Protein AF-A0A7V3H5G9-F1 (afdb_monomer)

Radius of gyration: 18.1 Å; Cα contacts (8 Å, |Δi|>4): 10; chains: 1; bounding box: 35×21×48 Å

Foldseek 3Di:
DCCVVVNDPDDDDPPDDDDDDDPDDVVVVVVVVVVVVVVCVVVVNDDDDDD

Solvent-accessible surface area (backbone atoms only — not comparable to full-atom values): 3590 Å² total; per-residue (Å²): 112,50,49,85,71,67,76,41,84,69,93,86,57,93,85,64,86,84,88,87,86,81,92,77,53,74,65,58,57,51,54,50,48,57,52,52,52,56,48,24,64,76,69,69,55,82,79,92,73,88,132

Mean predicted aligned error: 3.19 Å

pLDDT: mean 97.16, std 1.98, range [86.06, 98.62]

Sequence (51 aa):
GEVVAGKIPGRQRPGDITLFESQGLALEDMAVAAVVYRKALREKAGRELPL

Secondary structure (DSSP, 8-state):
-TTTTTSS----STT----------HHHHHHHHHHHHHHHHHHT-S-----

Structure (mmCIF, N/CA/C/O backbone):
data_AF-A0A7V3H5G9-F1
#
_entry.id   AF-A0A7V3H5G9-F1
#
loop_
_atom_site.group_PDB
_atom_site.id
_atom_site.type_symbol
_atom_site.label_atom_id
_atom_site.label_alt_id
_atom_site.label_comp_id
_atom_site.label_asym_id
_atom_site.label_entity_id
_atom_site.label_seq_id
_atom_site.pdbx_PDB_ins_code
_atom_site.Cartn_x
_atom_site.Cartn_y
_atom_site.Cartn_z
_atom_site.occupancy
_atom_site.B_iso_or_equiv
_atom_site.auth_seq_id
_atom_site.auth_comp_id
_atom_site.auth_asym_id
_atom_site.auth_atom_id
_atom_site.pdbx_PDB_model_num
ATOM 1 N N . GLY A 1 1 ? -7.924 4.333 4.912 1.00 92.25 1 GLY A N 1
ATOM 2 C CA . GLY A 1 1 ? -6.653 5.014 5.246 1.00 92.25 1 GLY A CA 1
ATOM 3 C C . GLY A 1 1 ? -6.467 5.274 6.735 1.00 92.25 1 GLY A C 1
ATOM 4 O O . GLY A 1 1 ? -5.370 5.088 7.238 1.00 92.25 1 GLY A O 1
ATOM 5 N N . GLU A 1 2 ? -7.507 5.697 7.455 1.00 97.56 2 GLU A N 1
ATOM 6 C CA . GLU A 1 2 ? -7.388 6.163 8.848 1.00 97.56 2 GLU A CA 1
ATOM 7 C C . GLU A 1 2 ? -6.926 5.095 9.847 1.00 9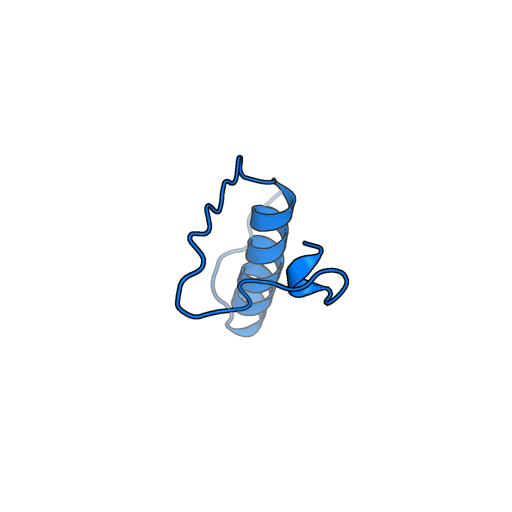7.56 2 GLU A C 1
ATOM 9 O O . GLU A 1 2 ? -6.149 5.419 10.742 1.00 97.56 2 GLU A O 1
ATOM 14 N N . VAL A 1 3 ? -7.327 3.831 9.647 1.00 97.25 3 VAL A N 1
ATOM 15 C CA . VAL A 1 3 ? -6.824 2.690 10.436 1.00 97.25 3 VAL A CA 1
ATOM 16 C C . VAL A 1 3 ? -5.306 2.550 10.282 1.00 97.25 3 VAL A C 1
ATOM 18 O O . VAL A 1 3 ? -4.584 2.485 11.269 1.00 97.25 3 VAL A O 1
ATOM 21 N N . VAL A 1 4 ? -4.802 2.569 9.042 1.00 96.31 4 VAL A N 1
ATOM 22 C CA . VAL A 1 4 ? -3.359 2.472 8.742 1.0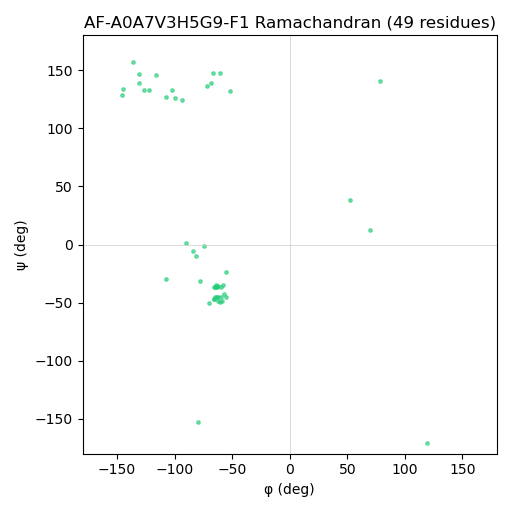0 96.31 4 VAL A CA 1
ATOM 23 C C . VAL A 1 4 ? -2.597 3.682 9.283 1.00 96.31 4 VAL A C 1
ATOM 25 O O . VAL A 1 4 ? -1.487 3.541 9.783 1.00 96.31 4 VAL A O 1
ATOM 28 N N . ALA A 1 5 ? -3.203 4.869 9.223 1.00 97.62 5 ALA A N 1
ATOM 29 C CA . ALA A 1 5 ? -2.631 6.095 9.773 1.00 97.62 5 ALA A CA 1
ATOM 30 C C . ALA A 1 5 ? -2.702 6.178 11.312 1.00 97.62 5 ALA A C 1
ATOM 32 O O . ALA A 1 5 ? -2.276 7.184 11.873 1.00 97.62 5 ALA A O 1
ATOM 33 N N . GLY A 1 6 ? -3.274 5.176 11.993 1.00 97.50 6 GLY A N 1
ATOM 34 C CA . GLY A 1 6 ? -3.416 5.145 13.452 1.00 97.50 6 GLY A CA 1
ATOM 35 C C . GLY A 1 6 ? -4.416 6.156 14.020 1.00 97.50 6 GLY A C 1
ATOM 36 O O . GLY A 1 6 ? -4.440 6.376 15.227 1.00 97.50 6 GLY A O 1
ATOM 37 N N . LYS A 1 7 ? -5.239 6.784 13.173 1.00 98.50 7 LYS A N 1
ATOM 38 C CA . LYS A 1 7 ? -6.232 7.784 13.598 1.00 98.50 7 LYS A CA 1
ATOM 39 C C . LYS A 1 7 ? -7.473 7.144 14.211 1.00 98.50 7 LYS A C 1
ATOM 41 O O . LYS A 1 7 ? -8.090 7.737 15.088 1.00 98.50 7 LYS A O 1
ATOM 46 N N . ILE A 1 8 ? -7.825 5.945 13.750 1.00 97.94 8 ILE A N 1
ATOM 47 C CA . ILE A 1 8 ? -8.914 5.140 14.307 1.00 97.94 8 ILE A CA 1
ATOM 48 C C . ILE A 1 8 ? -8.430 3.705 14.555 1.00 97.94 8 ILE A C 1
ATOM 50 O O . ILE A 1 8 ? -7.602 3.201 13.790 1.00 97.94 8 ILE A O 1
ATOM 54 N N . PRO A 1 9 ? -8.929 3.026 15.600 1.00 97.00 9 PRO A N 1
ATOM 55 C CA . PRO A 1 9 ? -8.602 1.628 15.847 1.00 97.00 9 PRO A CA 1
ATOM 56 C C . PRO A 1 9 ? -9.169 0.702 14.757 1.00 97.00 9 PRO A C 1
ATOM 58 O O . PRO A 1 9 ? -10.241 0.949 14.208 1.00 97.00 9 PRO A O 1
ATOM 61 N N . GLY A 1 10 ? -8.463 -0.396 14.469 1.00 96.75 10 GLY A N 1
ATOM 62 C CA . GLY A 1 10 ? -8.999 -1.515 13.683 1.00 96.75 10 GLY A CA 1
ATOM 63 C C . GLY A 1 10 ? -9.897 -2.432 14.524 1.00 96.75 10 GLY A C 1
ATOM 64 O O . GLY A 1 10 ? -10.448 -2.016 15.540 1.00 96.75 10 GLY A O 1
ATOM 65 N N . ARG A 1 11 ? -10.001 -3.717 14.161 1.00 97.88 11 ARG A N 1
ATOM 66 C C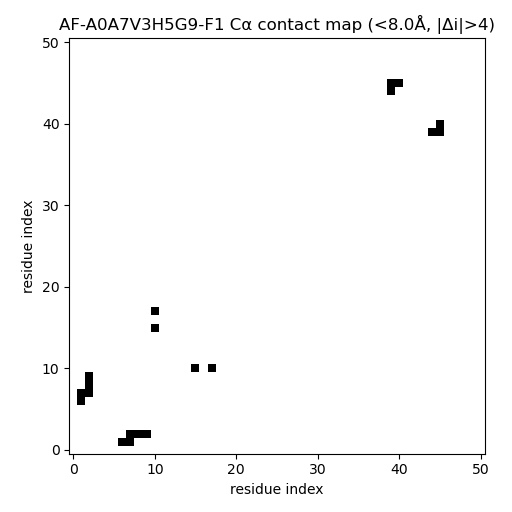A . ARG A 1 11 ? -10.673 -4.744 14.987 1.00 97.88 11 ARG A CA 1
ATOM 67 C C . ARG A 1 11 ? -10.121 -4.734 16.420 1.00 97.88 11 ARG A C 1
ATOM 69 O O . ARG A 1 11 ? -8.905 -4.740 16.589 1.00 97.88 11 ARG A O 1
ATOM 76 N N . GLN A 1 12 ? -10.994 -4.737 17.430 1.00 98.00 12 GLN A N 1
ATOM 77 C CA . GLN A 1 12 ? -10.581 -4.567 18.831 1.00 98.00 12 GLN A CA 1
ATOM 78 C C . GLN A 1 12 ? -10.677 -5.847 19.661 1.00 98.00 12 GLN A C 1
ATOM 80 O O . GLN A 1 12 ? -9.914 -6.016 20.608 1.00 98.00 12 GLN A O 1
ATOM 85 N N . ARG A 1 13 ? -11.601 -6.758 19.338 1.00 98.12 13 ARG A N 1
ATOM 86 C CA . ARG A 1 13 ? -11.837 -7.975 20.129 1.00 98.12 13 ARG A CA 1
ATOM 87 C C . ARG A 1 13 ? -12.003 -9.218 19.245 1.00 98.12 13 ARG A C 1
ATOM 89 O O . ARG A 1 13 ? -12.405 -9.106 18.082 1.00 98.12 13 ARG A O 1
ATOM 96 N N . PRO A 1 14 ? -11.764 -10.430 19.784 1.00 97.69 14 PRO A N 1
ATOM 97 C CA . PRO A 1 14 ? -11.966 -11.678 19.042 1.00 97.69 14 PRO A CA 1
ATOM 98 C C . PRO A 1 14 ? -13.399 -11.874 18.520 1.00 97.69 14 PRO A C 1
ATOM 100 O O . PRO A 1 14 ? -13.576 -12.393 17.421 1.00 97.69 14 PRO A O 1
ATOM 103 N N . GLY A 1 15 ? -14.409 -11.414 19.268 1.00 98.06 15 GLY A N 1
ATOM 104 C CA . GLY A 1 15 ? -15.827 -11.569 18.916 1.00 98.06 15 GLY A CA 1
ATOM 105 C C . GLY A 1 15 ? -16.401 -10.515 17.964 1.00 98.06 15 GLY A C 1
ATOM 106 O O . GLY A 1 15 ? -17.553 -10.644 17.564 1.00 98.06 15 GLY A O 1
ATOM 107 N N . ASP A 1 16 ? -15.644 -9.474 17.601 1.00 98.12 16 ASP A N 1
ATOM 108 C CA . ASP A 1 16 ? -16.147 -8.453 16.676 1.00 98.12 16 ASP A CA 1
ATOM 109 C C . ASP A 1 16 ? -16.317 -9.056 15.272 1.00 98.12 16 ASP A C 1
ATOM 111 O O . ASP A 1 16 ? -15.449 -9.787 14.799 1.00 98.12 16 ASP A O 1
ATOM 115 N N . ILE A 1 17 ? -17.401 -8.728 14.570 1.00 97.62 17 ILE A N 1
ATOM 116 C CA . ILE A 1 17 ? -17.546 -9.016 13.136 1.00 97.62 17 ILE A CA 1
ATOM 117 C C . ILE A 1 17 ? -17.225 -7.725 12.382 1.00 97.62 17 ILE A C 1
ATOM 119 O O . ILE A 1 17 ? -17.802 -6.680 12.668 1.00 97.62 17 ILE A O 1
ATOM 123 N N . THR A 1 18 ? -16.293 -7.784 11.431 1.00 97.25 18 THR A N 1
ATOM 124 C CA . THR A 1 18 ? -15.822 -6.620 10.667 1.00 97.25 18 THR A CA 1
ATOM 125 C C . THR A 1 18 ? -16.035 -6.845 9.180 1.00 97.25 18 THR A C 1
ATOM 127 O O . THR A 1 18 ? -15.643 -7.892 8.667 1.00 97.25 18 THR A O 1
ATOM 130 N N . LEU A 1 19 ? -16.583 -5.848 8.488 1.00 96.69 19 LEU A N 1
ATOM 131 C CA . LEU A 1 19 ? -16.655 -5.814 7.032 1.00 96.69 19 LEU A CA 1
ATOM 132 C C . LEU A 1 19 ? -15.662 -4.778 6.513 1.00 96.69 19 LEU A C 1
ATOM 134 O O . LEU A 1 19 ? -15.688 -3.623 6.935 1.00 96.69 19 LEU A O 1
ATOM 138 N N . PHE A 1 20 ? -14.802 -5.204 5.599 1.00 96.69 20 PHE A N 1
ATOM 139 C CA . PHE A 1 20 ? -14.035 -4.299 4.761 1.00 96.69 20 PHE A CA 1
ATOM 140 C C . PHE A 1 20 ? -14.688 -4.252 3.384 1.00 96.69 20 PHE A C 1
ATOM 142 O O . PHE A 1 20 ? -15.021 -5.292 2.820 1.00 96.69 20 PHE A O 1
ATOM 149 N N . GLU A 1 21 ? -14.862 -3.044 2.869 1.00 95.75 21 GLU A N 1
ATOM 150 C CA . GLU A 1 21 ? -15.419 -2.766 1.553 1.00 95.75 21 GLU A CA 1
ATOM 151 C C . GLU A 1 21 ? -14.470 -1.778 0.861 1.00 95.75 21 GLU A C 1
ATOM 153 O O . GLU A 1 21 ? -13.924 -0.881 1.514 1.00 95.75 21 GLU A O 1
ATOM 158 N N . SER A 1 22 ? -14.220 -1.987 -0.430 1.00 95.31 22 SER A N 1
ATOM 159 C CA . SER A 1 22 ? -13.392 -1.106 -1.243 1.00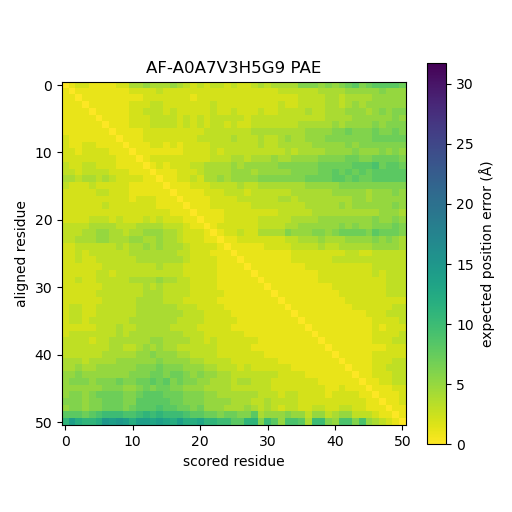 95.31 22 SER A CA 1
ATOM 160 C C . SER A 1 22 ? -13.918 -1.057 -2.669 1.00 95.31 22 SER A C 1
ATOM 162 O O . SER A 1 22 ? -14.045 -2.085 -3.331 1.00 95.31 22 SER A O 1
ATOM 164 N N . GLN A 1 23 ? -14.115 0.164 -3.161 1.00 94.56 23 GLN A N 1
ATOM 165 C CA . GLN A 1 23 ? -14.447 0.448 -4.559 1.00 94.56 23 GLN A CA 1
ATOM 166 C C . GLN A 1 23 ? -13.206 0.459 -5.474 1.00 94.56 23 GLN A C 1
ATOM 168 O O . GLN A 1 23 ? -13.345 0.515 -6.694 1.00 94.56 23 GLN A O 1
ATOM 173 N N . GLY A 1 24 ? -12.002 0.420 -4.889 1.00 95.56 24 GLY A N 1
ATOM 174 C CA . GLY A 1 24 ? -10.735 0.687 -5.570 1.00 95.56 24 GLY A CA 1
ATOM 175 C C . GLY A 1 24 ? -10.482 2.185 -5.766 1.00 95.56 24 GLY A C 1
ATOM 176 O O . GLY A 1 24 ? -11.391 2.963 -6.066 1.00 95.56 24 GLY A O 1
ATOM 177 N N . LEU A 1 25 ? -9.233 2.613 -5.584 1.00 96.62 25 LEU A N 1
ATOM 178 C CA . LEU A 1 25 ? -8.809 3.994 -5.821 1.00 96.62 25 LEU A CA 1
ATOM 179 C C . LEU A 1 25 ? -7.610 4.017 -6.766 1.00 96.62 25 LEU A C 1
ATOM 181 O O . LEU A 1 25 ? -6.612 3.363 -6.499 1.00 96.62 25 LEU A O 1
ATOM 185 N N . ALA A 1 26 ? -7.631 4.883 -7.783 1.00 97.88 26 ALA A N 1
ATOM 186 C CA . ALA A 1 26 ? -6.510 5.034 -8.725 1.00 97.88 26 ALA A CA 1
ATOM 187 C C . ALA A 1 26 ? -5.159 5.348 -8.041 1.00 97.88 26 ALA A C 1
ATOM 189 O O . ALA A 1 26 ? -4.086 5.077 -8.577 1.00 97.88 26 ALA A O 1
ATOM 190 N N . LEU A 1 27 ? -5.197 5.921 -6.833 1.00 96.75 27 LEU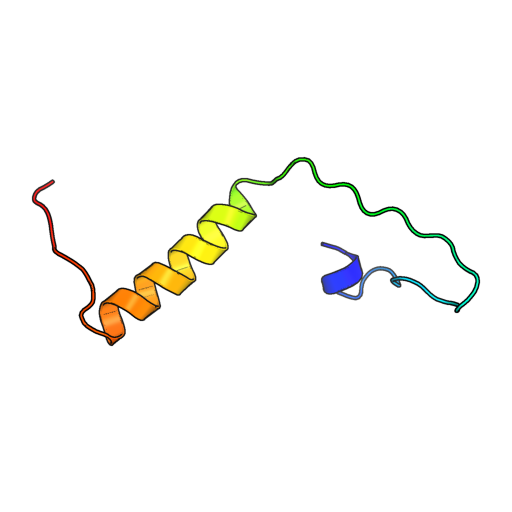 A N 1
ATOM 191 C CA . LEU A 1 27 ? -4.010 6.132 -6.006 1.00 96.75 27 LEU A CA 1
ATOM 192 C C . LEU A 1 27 ? -3.291 4.816 -5.663 1.00 96.75 27 LEU A C 1
ATOM 194 O O . LEU A 1 27 ? -2.063 4.796 -5.601 1.00 96.75 27 LEU A O 1
ATOM 198 N N . GLU A 1 28 ? -4.039 3.739 -5.434 1.00 97.12 28 GLU A N 1
ATOM 199 C CA . GLU A 1 28 ? -3.515 2.415 -5.092 1.00 97.12 28 GLU A CA 1
ATOM 200 C C . GLU A 1 28 ? -2.697 1.858 -6.265 1.00 97.12 28 GLU A C 1
ATOM 202 O O . GLU A 1 28 ? -1.548 1.448 -6.075 1.00 97.12 28 GLU A O 1
ATOM 207 N N . ASP A 1 29 ? -3.223 1.972 -7.487 1.00 98.12 29 ASP A N 1
ATOM 208 C CA . ASP A 1 29 ? -2.530 1.569 -8.715 1.00 98.12 29 ASP A CA 1
ATOM 209 C C . ASP A 1 29 ? -1.250 2.380 -8.933 1.00 98.12 29 ASP A C 1
ATOM 211 O O . ASP A 1 29 ? -0.171 1.825 -9.159 1.00 98.12 29 ASP A O 1
ATOM 215 N N . MET A 1 30 ? -1.342 3.707 -8.810 1.00 98.44 30 MET A N 1
ATOM 216 C CA . MET A 1 30 ? -0.1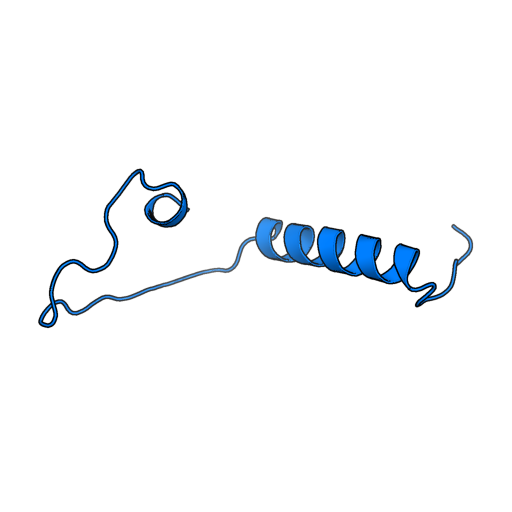97 4.598 -9.002 1.00 98.44 30 MET A CA 1
ATOM 217 C C . MET A 1 30 ? 0.900 4.369 -7.956 1.00 98.44 30 MET A C 1
ATOM 219 O O . MET A 1 30 ? 2.090 4.434 -8.285 1.00 98.44 30 MET A O 1
ATOM 223 N N . ALA A 1 31 ? 0.531 4.062 -6.708 1.00 97.88 31 ALA A N 1
ATOM 224 C CA . ALA A 1 31 ? 1.490 3.731 -5.659 1.00 97.88 31 ALA A CA 1
ATOM 225 C C . ALA A 1 31 ? 2.284 2.462 -6.010 1.00 97.88 31 ALA A C 1
ATOM 227 O O . ALA A 1 31 ? 3.516 2.452 -5.899 1.00 97.88 31 ALA A O 1
ATOM 228 N N . VAL A 1 32 ? 1.604 1.417 -6.493 1.00 98.38 32 VAL A N 1
ATOM 229 C CA . VAL A 1 32 ? 2.247 0.176 -6.950 1.00 98.38 32 VAL A CA 1
ATOM 230 C C . VAL A 1 32 ? 3.110 0.434 -8.183 1.00 98.38 32 VAL A C 1
ATOM 232 O O . VAL A 1 32 ? 4.280 0.040 -8.195 1.00 98.38 32 VAL A O 1
ATOM 235 N N . ALA A 1 33 ? 2.587 1.149 -9.181 1.00 98.62 33 ALA A N 1
ATOM 236 C CA . ALA A 1 33 ? 3.307 1.479 -10.406 1.00 98.62 33 ALA A CA 1
ATOM 237 C C . ALA A 1 33 ? 4.632 2.194 -10.103 1.00 98.62 33 ALA A C 1
ATOM 239 O O . ALA A 1 33 ? 5.679 1.798 -10.612 1.00 98.62 33 ALA A O 1
ATOM 240 N N . ALA A 1 34 ? 4.632 3.175 -9.196 1.00 98.56 34 ALA A N 1
ATOM 241 C CA . ALA A 1 34 ? 5.845 3.885 -8.798 1.00 98.56 34 ALA A CA 1
ATOM 242 C C . ALA A 1 34 ? 6.881 2.974 -8.111 1.00 98.56 34 ALA A C 1
ATOM 244 O O . ALA A 1 34 ? 8.091 3.155 -8.278 1.00 98.56 34 ALA A O 1
ATOM 245 N N . VAL A 1 35 ? 6.446 2.007 -7.298 1.00 98.56 35 VAL A N 1
ATOM 246 C CA . VAL A 1 35 ? 7.350 1.044 -6.645 1.00 98.56 35 VAL A CA 1
ATOM 247 C C . VAL A 1 35 ? 7.945 0.081 -7.669 1.00 98.56 35 VAL A C 1
ATOM 249 O O . VAL A 1 35 ? 9.170 -0.070 -7.718 1.00 98.56 35 VAL A O 1
ATOM 252 N N . VAL A 1 36 ? 7.099 -0.528 -8.501 1.00 98.50 36 VAL A N 1
ATOM 253 C CA . VAL A 1 36 ? 7.512 -1.497 -9.524 1.00 98.50 36 VAL A CA 1
ATOM 254 C C . VAL A 1 36 ? 8.418 -0.836 -10.555 1.00 98.50 36 VAL A C 1
ATOM 256 O O . VAL A 1 36 ? 9.490 -1.364 -10.834 1.00 98.50 36 VAL A O 1
ATOM 259 N N . TYR A 1 37 ? 8.065 0.353 -11.043 1.00 98.56 37 TYR A N 1
ATOM 260 C CA . TYR A 1 37 ? 8.878 1.094 -12.004 1.00 98.56 37 TYR A CA 1
ATOM 261 C C . TYR A 1 37 ? 10.278 1.394 -11.456 1.00 98.56 37 TYR A C 1
ATOM 263 O O . TYR A 1 37 ? 11.284 1.074 -12.084 1.00 98.56 37 TYR A O 1
ATOM 271 N N . ARG A 1 38 ? 10.377 1.918 -10.225 1.00 98.56 38 ARG A N 1
ATOM 272 C CA . ARG A 1 38 ? 11.684 2.175 -9.592 1.00 98.56 38 ARG A CA 1
ATOM 273 C C . ARG A 1 38 ? 12.496 0.899 -9.384 1.00 98.56 38 ARG A C 1
ATOM 275 O O . ARG A 1 38 ? 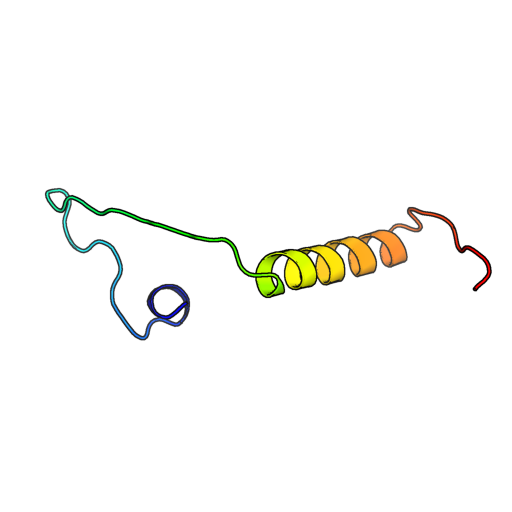13.721 0.946 -9.470 1.00 98.56 38 ARG A O 1
ATOM 282 N N . LYS A 1 39 ? 11.845 -0.225 -9.074 1.00 98.56 39 LYS A N 1
ATOM 283 C CA . LYS A 1 39 ? 12.513 -1.528 -8.974 1.00 98.56 39 LYS A CA 1
ATOM 284 C C . LYS A 1 39 ? 13.049 -1.973 -10.336 1.00 98.56 39 LYS A C 1
ATOM 286 O O . LYS A 1 39 ? 14.221 -2.320 -10.423 1.00 98.56 39 LYS A O 1
ATOM 291 N N . ALA A 1 40 ? 12.232 -1.872 -11.378 1.00 98.62 40 ALA A N 1
ATOM 292 C CA . ALA A 1 40 ? 12.591 -2.225 -12.744 1.00 98.62 40 ALA A CA 1
ATOM 293 C C . ALA A 1 40 ? 13.817 -1.437 -13.238 1.00 98.62 40 ALA A C 1
ATOM 295 O O . ALA A 1 40 ? 14.753 -2.032 -13.765 1.00 98.62 40 ALA A O 1
ATOM 296 N N . LEU A 1 41 ? 13.887 -0.132 -12.947 1.00 98.19 41 LEU A N 1
ATOM 297 C CA . LEU A 1 41 ? 15.068 0.687 -13.245 1.00 98.19 41 LEU A CA 1
ATOM 298 C C . LEU A 1 41 ? 16.339 0.184 -12.538 1.00 98.19 41 LEU A C 1
ATOM 300 O O . LEU A 1 41 ? 17.391 0.085 -13.166 1.00 98.19 41 LEU A O 1
ATOM 304 N N . ARG A 1 42 ? 16.259 -0.164 -11.243 1.00 98.44 42 ARG A N 1
ATOM 305 C CA . ARG A 1 42 ? 17.416 -0.681 -10.482 1.00 98.44 42 ARG A CA 1
ATOM 306 C C . ARG A 1 42 ? 17.893 -2.039 -10.989 1.00 98.44 42 ARG A C 1
ATOM 308 O O . ARG A 1 42 ? 19.090 -2.301 -10.995 1.00 98.44 42 ARG A O 1
ATOM 315 N N . GLU A 1 43 ? 16.960 -2.887 -11.402 1.00 98.50 43 GLU A N 1
ATOM 316 C CA . GLU A 1 43 ? 17.233 -4.250 -11.868 1.00 98.50 43 GLU A CA 1
ATOM 317 C C . GLU A 1 43 ? 17.484 -4.324 -13.381 1.00 98.50 43 GLU A C 1
ATOM 319 O O . GLU A 1 43 ? 17.731 -5.407 -13.904 1.00 98.50 43 GLU A O 1
ATOM 324 N N . LYS A 1 44 ? 17.450 -3.183 -14.088 1.00 97.69 44 LYS A N 1
ATOM 325 C CA . LYS A 1 44 ? 17.531 -3.107 -15.557 1.00 97.69 44 LYS A CA 1
ATOM 326 C C . LYS A 1 44 ? 16.507 -4.019 -16.247 1.00 97.69 44 LYS A C 1
ATOM 328 O O . LYS A 1 44 ? 16.791 -4.635 -17.272 1.00 97.69 44 LYS A O 1
ATOM 333 N N . ALA A 1 45 ? 15.310 -4.097 -15.678 1.00 97.81 45 ALA A N 1
ATOM 334 C CA . ALA A 1 45 ? 14.190 -4.827 -16.243 1.00 97.81 45 ALA A CA 1
ATOM 335 C C . ALA A 1 45 ? 13.323 -3.873 -17.078 1.00 97.81 45 ALA A C 1
ATOM 337 O O . ALA A 1 45 ? 12.847 -2.859 -16.573 1.00 97.81 45 ALA A O 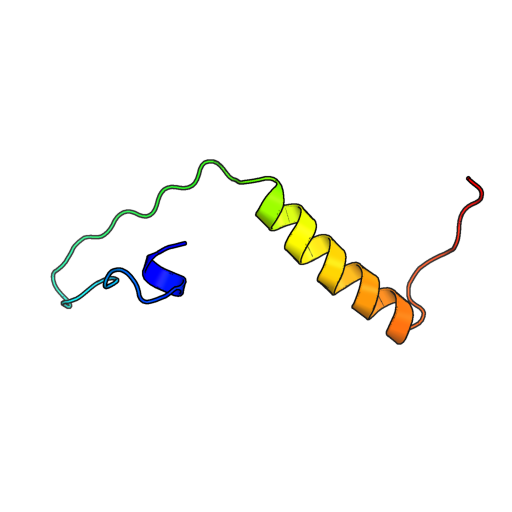1
ATOM 338 N N . GLY A 1 46 ? 13.100 -4.205 -18.350 1.00 96.44 46 GLY A N 1
ATOM 339 C CA . GLY A 1 46 ? 12.251 -3.433 -19.263 1.00 96.44 46 GLY A CA 1
ATOM 340 C C . GLY A 1 46 ? 12.992 -2.902 -20.489 1.00 96.44 46 GLY A C 1
ATOM 341 O O . GLY A 1 46 ? 14.122 -3.294 -20.774 1.00 96.44 46 GLY A O 1
ATOM 342 N N . ARG A 1 47 ? 12.317 -2.032 -21.245 1.00 97.25 47 ARG A N 1
ATOM 343 C CA . ARG A 1 47 ? 12.820 -1.431 -22.484 1.00 97.25 47 ARG A CA 1
ATOM 344 C C . ARG A 1 47 ? 12.316 0.003 -22.606 1.00 97.25 47 ARG A C 1
ATOM 346 O O . ARG A 1 47 ? 11.127 0.245 -22.429 1.00 97.25 47 ARG A O 1
ATOM 353 N N . GLU A 1 48 ? 13.209 0.921 -22.959 1.00 96.31 48 GLU A N 1
ATOM 354 C CA . GLU A 1 48 ? 12.838 2.283 -23.343 1.00 96.31 48 GLU A CA 1
ATOM 355 C C . GLU A 1 48 ? 12.163 2.283 -24.719 1.00 96.31 48 GLU A C 1
ATOM 357 O O . GLU A 1 48 ? 12.606 1.603 -25.652 1.00 96.31 48 GLU A O 1
ATOM 362 N N . LEU A 1 49 ? 11.076 3.039 -24.832 1.00 96.50 49 LEU A N 1
ATOM 363 C CA . LEU A 1 49 ? 10.324 3.225 -26.066 1.00 96.50 49 LEU A CA 1
ATOM 364 C C . LEU A 1 49 ? 10.400 4.703 -26.473 1.00 96.50 49 LEU A C 1
ATOM 366 O O . LEU A 1 49 ? 10.454 5.560 -25.587 1.00 96.50 49 LEU A O 1
ATOM 370 N N . PRO A 1 50 ? 10.426 5.014 -27.782 1.00 96.44 50 PRO A N 1
ATOM 371 C CA . PRO A 1 50 ? 10.300 6.393 -28.239 1.00 96.44 50 PRO A CA 1
ATOM 372 C C . PRO A 1 50 ? 8.952 6.977 -27.793 1.00 96.44 50 PRO A C 1
ATOM 374 O O . PRO A 1 50 ? 7.968 6.240 -27.688 1.00 96.44 50 PRO A O 1
ATOM 377 N N . LEU A 1 51 ? 8.941 8.285 -27.521 1.00 86.06 51 LEU A N 1
ATOM 378 C CA . LEU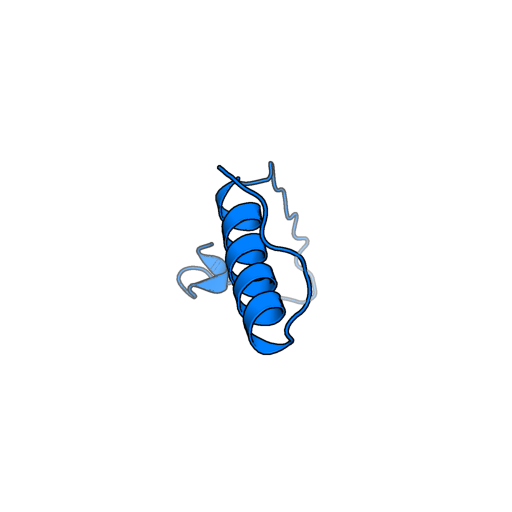 A 1 51 ? 7.727 9.057 -27.238 1.00 86.06 51 LEU A CA 1
ATOM 379 C C . LEU A 1 51 ? 6.883 9.257 -28.499 1.00 86.06 51 LEU A C 1
ATOM 381 O O . LEU A 1 51 ? 7.486 9.470 -29.576 1.00 86.06 51 LEU A O 1
#